Protein AF-A0A1Y2T622-F1 (afdb_monomer_lite)

Foldseek 3Di:
DDDPPPPPVVVVVVVVVVVVVVVVVCCVVPVLLPDPVSVVVNVVCCVVCCVPPVPDRHD

Organism: Symbiobacterium thermophilum (NCBI:txid2734)

pLDDT: mean 78.09, std 17.18, range [45.38, 95.75]

Sequence (59 aa):
MPDLKVANPIADLAILERARAEAMRLVEEDPHLRLPEHQALRQAVKERLGEQFGFILVS

Structure (mmCIF, N/CA/C/O backbone):
data_AF-A0A1Y2T622-F1
#
_entry.id   AF-A0A1Y2T622-F1
#
loop_
_atom_site.group_PDB
_atom_site.id
_atom_site.type_symbol
_atom_site.label_atom_id
_atom_site.label_alt_id
_atom_site.label_comp_id
_atom_site.label_asym_id
_atom_site.label_entity_id
_atom_site.label_seq_id
_atom_site.pdbx_PDB_ins_code
_atom_site.Cartn_x
_atom_site.Cartn_y
_atom_site.Cartn_z
_atom_site.occupancy
_atom_site.B_iso_or_equiv
_atom_site.auth_seq_id
_atom_site.auth_comp_id
_atom_site.auth_asym_id
_atom_site.auth_atom_id
_atom_site.pdbx_PDB_model_num
ATOM 1 N N . MET A 1 1 ? 23.737 18.654 -18.648 1.00 47.88 1 MET A N 1
ATOM 2 C CA . MET A 1 1 ? 22.260 18.681 -18.739 1.00 47.88 1 MET A CA 1
ATOM 3 C C . MET A 1 1 ? 21.757 17.491 -17.938 1.00 47.88 1 MET A C 1
ATOM 5 O O . MET A 1 1 ? 22.389 16.451 -18.072 1.00 47.88 1 MET A O 1
ATOM 9 N N . PRO A 1 2 ? 20.760 17.616 -17.046 1.00 56.00 2 PRO A N 1
ATOM 10 C CA . PRO A 1 2 ? 20.282 16.461 -16.298 1.00 56.00 2 PRO A CA 1
ATOM 11 C C . PRO A 1 2 ? 19.477 15.573 -17.247 1.00 56.00 2 PRO A C 1
ATOM 13 O O . PRO A 1 2 ? 18.509 16.031 -17.854 1.00 56.00 2 PRO A O 1
ATOM 16 N N . ASP A 1 3 ? 19.906 14.324 -17.403 1.00 51.28 3 ASP A N 1
ATOM 17 C CA . ASP A 1 3 ? 19.178 13.332 -18.181 1.00 51.28 3 ASP A CA 1
ATOM 18 C C . ASP A 1 3 ? 17.823 13.093 -17.512 1.00 51.28 3 ASP A C 1
ATOM 20 O O . ASP A 1 3 ? 17.734 12.552 -16.405 1.00 51.28 3 ASP A O 1
ATOM 24 N N . LEU A 1 4 ? 16.752 13.525 -18.178 1.00 52.22 4 LEU A N 1
ATOM 25 C CA . LEU A 1 4 ? 15.398 13.082 -17.880 1.00 52.22 4 LEU A CA 1
ATOM 26 C C . LEU A 1 4 ? 15.382 11.558 -18.044 1.00 52.22 4 LEU A C 1
ATOM 28 O O . LEU A 1 4 ? 15.257 11.045 -19.155 1.00 52.22 4 LEU A O 1
ATOM 32 N N . LYS A 1 5 ? 15.526 10.820 -16.937 1.00 60.09 5 LYS A N 1
ATOM 33 C CA . LYS A 1 5 ? 15.177 9.400 -16.888 1.00 60.09 5 LYS A CA 1
ATOM 34 C C . LYS A 1 5 ? 13.672 9.318 -17.104 1.00 60.09 5 LYS A C 1
ATOM 36 O O . LYS A 1 5 ? 12.902 9.428 -16.155 1.00 60.09 5 LYS A O 1
ATOM 41 N N . VAL A 1 6 ? 13.258 9.193 -18.362 1.00 59.69 6 VAL A N 1
ATOM 42 C CA . VAL A 1 6 ? 11.885 8.843 -18.719 1.00 59.69 6 VAL A CA 1
ATOM 43 C C . VAL A 1 6 ? 11.640 7.479 -18.083 1.00 59.69 6 VAL A C 1
ATOM 45 O O . VAL A 1 6 ? 12.176 6.473 -18.546 1.00 59.69 6 VAL A O 1
ATOM 48 N N . ALA A 1 7 ? 10.930 7.466 -16.952 1.00 60.94 7 ALA A N 1
ATOM 49 C CA . ALA A 1 7 ? 10.477 6.237 -16.318 1.00 60.94 7 ALA A CA 1
ATOM 50 C C . ALA A 1 7 ? 9.744 5.429 -17.395 1.00 60.94 7 ALA A C 1
ATOM 52 O O . ALA A 1 7 ? 8.922 5.994 -18.118 1.00 60.94 7 ALA A O 1
ATOM 53 N N . ASN A 1 8 ? 10.148 4.174 -17.613 1.00 64.94 8 ASN A N 1
ATOM 54 C CA . ASN A 1 8 ? 9.597 3.366 -18.692 1.00 64.94 8 ASN A CA 1
ATOM 55 C C . ASN A 1 8 ? 8.147 3.020 -18.314 1.00 64.94 8 ASN A C 1
ATOM 57 O O . ASN A 1 8 ? 7.945 2.111 -17.506 1.00 64.94 8 ASN A O 1
ATOM 61 N N . PRO A 1 9 ? 7.138 3.678 -18.914 1.00 60.62 9 PRO A N 1
ATOM 62 C CA . PRO A 1 9 ? 5.760 3.579 -18.445 1.00 60.62 9 PRO A CA 1
ATOM 63 C C . PRO A 1 9 ? 5.199 2.160 -18.599 1.00 60.62 9 PRO A C 1
ATOM 65 O O . PRO A 1 9 ? 4.282 1.776 -17.882 1.00 60.62 9 PRO A O 1
ATOM 68 N N . ILE A 1 10 ? 5.768 1.365 -19.514 1.00 61.78 10 ILE A N 1
ATOM 69 C CA . ILE A 1 10 ? 5.398 -0.037 -19.731 1.00 61.78 10 ILE A CA 1
ATOM 70 C C . ILE A 1 10 ? 5.970 -0.931 -18.620 1.00 61.78 10 ILE A C 1
ATOM 72 O O . ILE A 1 10 ? 5.282 -1.831 -18.146 1.00 61.78 10 ILE A O 1
ATOM 76 N N . ALA A 1 11 ? 7.207 -0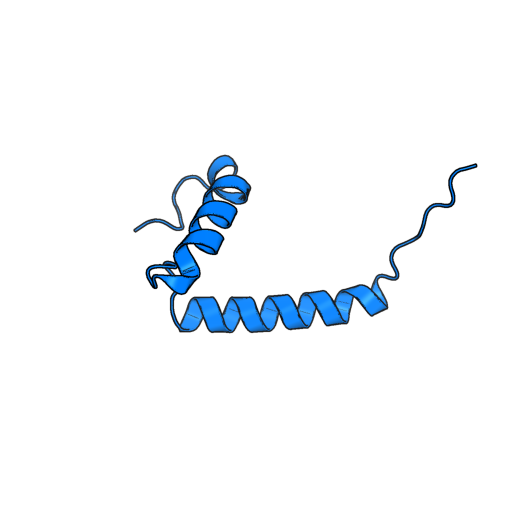.684 -18.176 1.00 65.81 11 ALA A N 1
ATOM 77 C CA . ALA A 1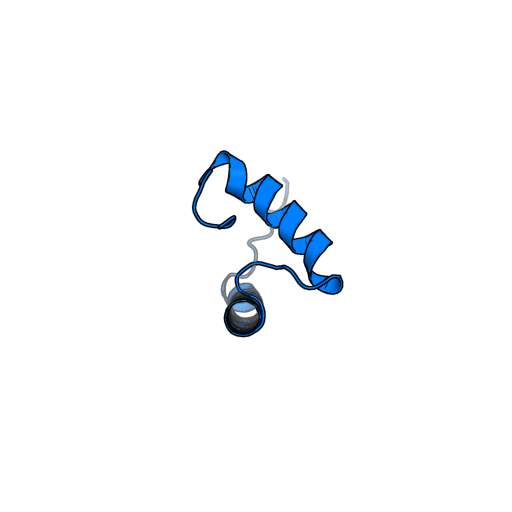 11 ? 7.801 -1.426 -17.060 1.00 65.81 11 ALA A CA 1
ATOM 78 C C . ALA A 1 11 ? 7.114 -1.082 -15.727 1.00 65.81 11 ALA A C 1
ATOM 80 O O . ALA A 1 11 ? 6.888 -1.962 -14.895 1.00 65.81 11 ALA A O 1
ATOM 81 N N . ASP A 1 12 ? 6.727 0.183 -15.560 1.00 69.62 12 ASP A N 1
ATOM 82 C CA . ASP A 1 12 ? 6.028 0.664 -14.369 1.00 69.62 12 ASP A CA 1
ATOM 83 C C . ASP A 1 12 ? 4.584 0.148 -14.297 1.00 69.62 12 ASP A C 1
ATOM 85 O O . ASP A 1 12 ? 4.064 -0.073 -13.201 1.00 69.62 12 ASP A O 1
ATOM 89 N N . LEU A 1 13 ? 3.949 -0.132 -15.443 1.00 83.06 13 LEU A N 1
ATOM 90 C CA . LEU A 1 13 ? 2.589 -0.668 -15.489 1.00 83.06 13 LEU A CA 1
ATOM 91 C C . LEU A 1 13 ? 2.468 -1.991 -14.725 1.00 83.06 13 LEU A C 1
ATOM 93 O O . LEU A 1 13 ? 1.567 -2.135 -13.906 1.00 83.06 13 LEU A O 1
ATOM 97 N N . ALA A 1 14 ? 3.405 -2.923 -14.914 1.00 86.62 14 ALA A N 1
ATOM 98 C CA . ALA A 1 14 ? 3.373 -4.213 -14.224 1.00 86.62 14 ALA A CA 1
ATOM 99 C C . ALA A 1 14 ? 3.495 -4.067 -12.695 1.00 86.62 14 ALA A C 1
ATOM 101 O O . ALA A 1 14 ? 2.902 -4.832 -11.932 1.00 86.62 14 ALA A O 1
ATOM 102 N N . ILE A 1 15 ? 4.257 -3.073 -12.226 1.00 87.62 15 ILE A N 1
ATOM 103 C CA . ILE A 1 15 ? 4.377 -2.763 -10.796 1.00 87.62 15 ILE A CA 1
ATOM 104 C C . ILE A 1 15 ? 3.055 -2.191 -10.278 1.00 87.62 15 ILE A C 1
ATOM 106 O O . ILE A 1 15 ? 2.575 -2.617 -9.227 1.00 87.62 15 ILE A O 1
ATOM 110 N N . LEU A 1 16 ? 2.447 -1.269 -11.025 1.00 87.38 16 LEU A N 1
ATOM 111 C CA . LEU A 1 16 ? 1.169 -0.657 -10.666 1.00 87.38 16 LEU A CA 1
ATOM 112 C C . LEU A 1 16 ? 0.018 -1.667 -10.659 1.00 87.38 16 LEU A C 1
ATOM 114 O O . LEU A 1 16 ? -0.807 -1.630 -9.751 1.00 87.38 16 LEU A O 1
ATOM 118 N N . GLU A 1 17 ? -0.032 -2.592 -11.616 1.00 92.81 17 GLU A N 1
ATOM 119 C CA . GLU A 1 17 ? -1.041 -3.656 -11.655 1.00 92.81 17 GLU A CA 1
ATOM 120 C C . GLU A 1 17 ? -0.926 -4.584 -10.449 1.00 92.81 17 GLU A C 1
ATOM 122 O O . GLU A 1 17 ? -1.930 -4.891 -9.805 1.00 92.81 17 GLU A O 1
ATOM 127 N N . ARG A 1 18 ? 0.300 -4.974 -10.084 1.00 92.56 18 ARG A N 1
ATOM 128 C CA . ARG A 1 18 ? 0.545 -5.782 -8.884 1.00 92.56 18 ARG A CA 1
ATOM 129 C C . ARG A 1 18 ? 0.154 -5.038 -7.613 1.00 92.56 18 ARG A C 1
ATOM 131 O O . ARG A 1 18 ? -0.527 -5.608 -6.767 1.00 92.56 18 ARG A O 1
ATOM 138 N N . ALA A 1 19 ? 0.547 -3.771 -7.494 1.00 91.44 19 ALA A N 1
ATOM 139 C CA . ALA A 1 19 ? 0.167 -2.937 -6.358 1.00 91.44 19 ALA A CA 1
ATOM 140 C C . ALA A 1 19 ? -1.359 -2.782 -6.261 1.00 91.44 19 ALA A C 1
ATOM 142 O O . ALA A 1 19 ? -1.918 -2.860 -5.171 1.00 91.44 19 ALA A O 1
ATOM 143 N N . ARG A 1 20 ? -2.044 -2.618 -7.400 1.00 92.00 20 ARG A N 1
ATOM 144 C CA . ARG A 1 20 ? -3.506 -2.540 -7.463 1.00 92.00 20 ARG A CA 1
ATOM 145 C C . ARG A 1 20 ? -4.159 -3.845 -7.026 1.00 92.00 20 ARG A C 1
ATOM 147 O O . ARG A 1 20 ? -5.090 -3.795 -6.233 1.00 92.00 20 ARG A O 1
ATOM 154 N N . ALA A 1 21 ? -3.691 -4.984 -7.531 1.00 95.75 21 ALA A N 1
ATOM 155 C CA . ALA A 1 21 ? -4.228 -6.289 -7.160 1.00 95.75 21 ALA A CA 1
ATOM 156 C C . ALA A 1 21 ? -4.101 -6.533 -5.649 1.00 95.75 21 ALA A C 1
ATOM 158 O O . ALA A 1 21 ? -5.071 -6.932 -5.011 1.00 95.75 21 ALA A O 1
ATOM 159 N N . GLU A 1 22 ? -2.944 -6.209 -5.068 1.00 94.31 22 GLU A N 1
ATOM 160 C CA . GLU A 1 22 ? -2.727 -6.333 -3.625 1.00 94.31 22 GLU A CA 1
ATOM 161 C C . GLU A 1 22 ? -3.614 -5.376 -2.822 1.00 94.31 22 GLU A C 1
ATOM 163 O O . GLU A 1 22 ? -4.223 -5.772 -1.833 1.00 94.31 22 GLU A O 1
ATOM 168 N N . ALA A 1 23 ? -3.766 -4.133 -3.286 1.00 92.50 23 ALA A N 1
ATOM 169 C CA . ALA A 1 23 ? -4.677 -3.183 -2.662 1.00 92.50 23 ALA A CA 1
ATOM 170 C C . ALA A 1 23 ? -6.139 -3.663 -2.705 1.00 92.50 23 ALA A C 1
ATOM 172 O O . ALA A 1 23 ? -6.863 -3.458 -1.737 1.00 92.50 23 ALA A O 1
ATOM 173 N N . MET A 1 24 ? -6.580 -4.317 -3.789 1.00 94.25 24 MET A N 1
ATOM 174 C CA . MET A 1 24 ? -7.935 -4.881 -3.858 1.00 94.25 24 MET A CA 1
ATOM 175 C C . MET A 1 24 ? -8.130 -6.002 -2.840 1.00 94.25 24 MET A C 1
ATOM 177 O O . MET A 1 24 ? -9.111 -5.975 -2.104 1.00 94.25 24 MET A O 1
ATOM 181 N N . ARG A 1 25 ? -7.168 -6.925 -2.734 1.00 95.31 25 ARG A N 1
ATOM 182 C CA . ARG A 1 25 ? -7.211 -8.004 -1.737 1.00 95.31 25 ARG A CA 1
ATOM 183 C C . ARG A 1 25 ? -7.261 -7.466 -0.313 1.00 95.31 25 ARG A C 1
ATOM 185 O O . ARG A 1 25 ? -8.098 -7.883 0.476 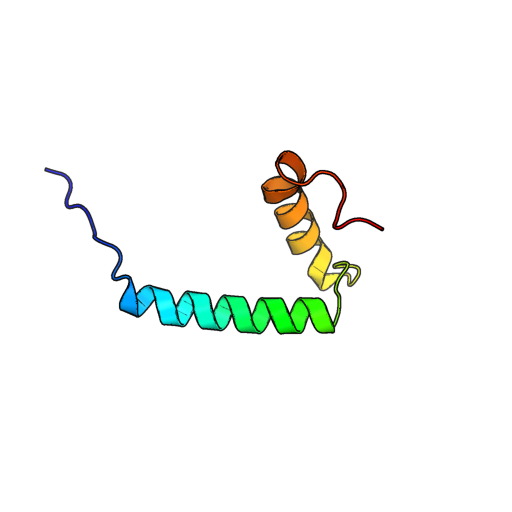1.00 95.31 25 ARG A O 1
ATOM 192 N N . LEU A 1 26 ? -6.418 -6.484 -0.013 1.00 93.38 26 LEU A N 1
ATOM 193 C CA . LEU A 1 26 ? -6.405 -5.823 1.285 1.00 93.38 26 LEU A CA 1
ATOM 194 C C . LEU A 1 26 ? -7.755 -5.170 1.617 1.00 93.38 26 LEU A C 1
ATOM 196 O O . LEU A 1 26 ? -8.199 -5.236 2.757 1.00 93.38 26 LEU A O 1
ATOM 200 N N . VAL A 1 27 ? -8.414 -4.543 0.638 1.00 91.00 27 VAL A N 1
ATOM 201 C CA . VAL A 1 27 ? -9.740 -3.937 0.833 1.00 91.00 27 VAL A CA 1
ATOM 202 C C . VAL A 1 27 ? -10.822 -4.997 1.050 1.00 91.00 27 VAL A C 1
ATOM 204 O O . VAL A 1 27 ? -11.751 -4.756 1.813 1.00 91.00 27 VAL A O 1
ATOM 207 N N . GLU A 1 28 ? -10.724 -6.159 0.409 1.00 93.19 28 GLU A N 1
ATOM 208 C CA . GLU A 1 28 ? -11.646 -7.277 0.644 1.00 93.19 28 GLU A CA 1
ATOM 209 C C . GLU A 1 28 ? -11.462 -7.892 2.040 1.00 93.19 28 GLU A C 1
ATOM 211 O O . GLU A 1 28 ? -12.446 -8.228 2.699 1.00 93.19 28 GLU A O 1
ATOM 216 N N . GLU A 1 29 ? -10.216 -8.017 2.500 1.00 94.25 29 GLU A N 1
ATOM 217 C CA . GLU A 1 29 ? -9.865 -8.662 3.770 1.00 94.25 29 GLU A CA 1
ATOM 218 C C . GLU A 1 29 ? -10.018 -7.720 4.983 1.00 94.25 29 GLU A C 1
ATOM 220 O O . GLU A 1 29 ? -10.568 -8.112 6.014 1.00 94.25 29 GLU A O 1
ATOM 225 N N . ASP A 1 30 ? -9.563 -6.470 4.876 1.00 93.44 30 ASP A N 1
ATOM 226 C CA . ASP A 1 30 ? -9.596 -5.465 5.946 1.00 93.44 30 ASP A CA 1
ATOM 227 C C . ASP A 1 30 ? -9.826 -4.045 5.382 1.00 93.44 30 ASP A C 1
ATOM 229 O O . ASP A 1 30 ? -8.924 -3.196 5.388 1.00 93.44 30 ASP A O 1
ATOM 233 N N . PRO A 1 31 ? -11.057 -3.733 4.931 1.00 89.44 31 PRO A N 1
ATOM 234 C CA . PRO A 1 31 ? -11.384 -2.462 4.273 1.00 89.44 31 PRO A CA 1
ATOM 235 C C . PRO A 1 31 ? -11.130 -1.226 5.144 1.00 89.44 31 PRO A C 1
ATOM 237 O O . PRO A 1 31 ? -10.966 -0.119 4.634 1.00 89.44 31 PRO A O 1
ATOM 240 N N . HIS A 1 32 ? -11.101 -1.400 6.466 1.00 88.44 32 HIS A N 1
ATOM 241 C CA . HIS A 1 32 ? -10.914 -0.317 7.428 1.00 88.44 32 HIS A CA 1
ATOM 242 C C . HIS A 1 32 ? -9.503 -0.281 8.031 1.00 88.44 32 HIS A C 1
ATOM 244 O O . HIS A 1 32 ? -9.254 0.537 8.928 1.00 88.44 32 HIS A O 1
ATOM 250 N N . LEU A 1 33 ? -8.597 -1.154 7.573 1.00 91.06 33 LEU A N 1
ATOM 251 C CA . LEU A 1 33 ? -7.225 -1.278 8.069 1.00 91.06 33 LEU A CA 1
ATOM 252 C C . LEU A 1 33 ? -7.192 -1.360 9.609 1.00 91.06 33 LEU A C 1
ATOM 254 O O . LEU A 1 33 ? -6.522 -0.570 10.283 1.00 91.06 33 LEU A O 1
ATOM 258 N N . ARG A 1 34 ? -8.044 -2.214 10.190 1.00 90.50 34 ARG A N 1
ATOM 259 C CA . ARG A 1 34 ? -8.204 -2.391 11.643 1.00 90.50 34 ARG A CA 1
ATOM 260 C C . ARG A 1 34 ? -7.238 -3.423 12.211 1.00 90.50 34 ARG A C 1
ATOM 262 O O . ARG A 1 34 ? -6.961 -3.360 13.410 1.00 90.50 34 ARG A O 1
ATOM 269 N N . LEU A 1 35 ? -6.714 -4.327 11.386 1.00 93.56 35 LEU A N 1
ATOM 270 C CA . LEU A 1 35 ? -5.739 -5.312 11.828 1.00 93.56 35 LEU A CA 1
ATOM 271 C C . LEU A 1 35 ? -4.458 -4.629 12.351 1.00 93.56 35 LEU A C 1
ATOM 273 O O . LEU A 1 35 ? -4.066 -3.577 11.828 1.00 93.56 35 LEU A O 1
ATOM 277 N N . PRO A 1 36 ? -3.810 -5.172 13.402 1.00 93.94 36 PRO A N 1
ATOM 278 C CA . PRO A 1 36 ? -2.590 -4.595 13.972 1.00 93.94 36 PRO A CA 1
ATOM 279 C C . PRO A 1 36 ? -1.481 -4.356 12.937 1.00 93.94 36 PRO A C 1
ATOM 281 O O . PRO A 1 36 ? -0.827 -3.314 12.952 1.00 93.94 36 PRO A O 1
ATOM 284 N N . GLU A 1 37 ? -1.314 -5.284 11.999 1.00 95.00 37 GLU A N 1
ATOM 285 C CA . GLU A 1 37 ? -0.349 -5.229 10.901 1.00 95.00 37 GLU A CA 1
ATOM 286 C C . GLU A 1 37 ? -0.627 -4.095 9.898 1.00 95.00 37 GLU A C 1
ATOM 288 O O . GLU A 1 37 ? 0.299 -3.591 9.263 1.00 95.00 37 GLU A O 1
ATOM 293 N N . HIS A 1 38 ? -1.874 -3.626 9.793 1.00 94.56 38 HIS A N 1
ATOM 294 C CA . HIS A 1 38 ? -2.283 -2.593 8.837 1.00 94.56 38 HIS A CA 1
ATOM 295 C C . HIS A 1 38 ? -2.260 -1.170 9.410 1.00 94.56 38 HIS A C 1
ATOM 297 O O . HIS A 1 38 ? -2.490 -0.207 8.675 1.00 94.56 38 HIS A O 1
ATOM 303 N N . GLN A 1 39 ? -1.938 -0.991 10.695 1.00 92.56 39 GLN A N 1
ATOM 304 C CA . GLN A 1 39 ? -1.977 0.325 11.349 1.00 92.56 39 GLN A CA 1
ATOM 305 C C . GLN A 1 39 ? -1.014 1.341 10.719 1.00 92.56 39 GLN A C 1
ATOM 307 O O . GLN A 1 39 ? -1.373 2.507 10.538 1.00 92.56 39 GLN A O 1
ATOM 312 N N . ALA A 1 40 ? 0.186 0.905 10.323 1.00 93.94 40 ALA A N 1
ATOM 313 C CA . ALA A 1 40 ? 1.153 1.773 9.649 1.00 93.94 40 ALA A CA 1
ATOM 314 C C . ALA A 1 40 ? 0.632 2.252 8.283 1.00 93.94 40 ALA A C 1
ATOM 316 O O . ALA A 1 40 ? 0.734 3.433 7.948 1.00 93.94 40 ALA A O 1
ATOM 317 N N . LEU A 1 41 ? 0.008 1.351 7.518 1.00 91.56 41 LEU A N 1
ATOM 318 C CA . LEU A 1 41 ? -0.604 1.687 6.236 1.00 91.56 41 LEU A CA 1
ATOM 319 C C . LEU A 1 41 ? -1.805 2.617 6.421 1.00 91.56 41 LEU A C 1
ATOM 321 O O . LEU A 1 41 ? -1.935 3.599 5.694 1.00 91.56 41 LEU A O 1
ATOM 325 N N . ARG A 1 42 ? -2.641 2.370 7.434 1.00 90.19 42 ARG A N 1
ATOM 326 C CA . ARG A 1 42 ? -3.762 3.246 7.788 1.00 90.19 42 ARG A CA 1
ATOM 327 C C . ARG A 1 42 ? -3.304 4.671 8.062 1.00 90.19 42 ARG A C 1
ATOM 329 O O . ARG A 1 42 ? -3.953 5.614 7.613 1.00 90.19 42 ARG A O 1
ATOM 336 N N . GLN A 1 43 ? -2.206 4.827 8.793 1.00 90.44 43 GLN A N 1
ATOM 337 C CA . GLN A 1 43 ? -1.643 6.136 9.091 1.00 90.44 43 GLN A CA 1
ATOM 338 C C . GLN A 1 43 ? -1.128 6.822 7.819 1.00 90.44 43 GLN A C 1
ATOM 340 O O . GLN A 1 43 ? -1.518 7.953 7.545 1.00 90.44 43 GLN A O 1
ATOM 345 N N . ALA A 1 44 ? -0.367 6.112 6.983 1.00 90.19 44 ALA A N 1
ATOM 346 C CA . ALA A 1 44 ? 0.124 6.649 5.714 1.00 90.19 44 ALA A CA 1
ATOM 347 C C . ALA A 1 44 ? -1.015 7.053 4.757 1.00 90.19 44 ALA A C 1
ATOM 349 O O . ALA A 1 44 ? -0.936 8.081 4.084 1.00 90.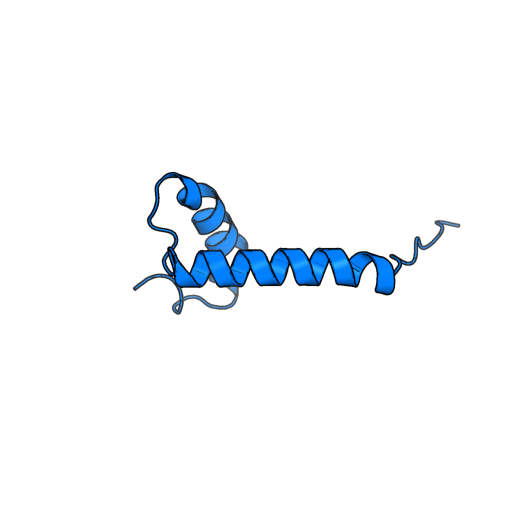19 44 ALA A O 1
ATOM 350 N N . VAL A 1 45 ? -2.094 6.266 4.706 1.00 87.88 45 VAL A N 1
ATOM 351 C CA . VAL A 1 45 ? -3.300 6.583 3.929 1.00 87.88 45 VAL A CA 1
ATOM 352 C C . VAL A 1 45 ? -3.972 7.841 4.475 1.00 87.88 45 VAL A C 1
ATOM 354 O O . VAL A 1 45 ? -4.288 8.736 3.698 1.00 87.88 45 VAL A O 1
ATOM 357 N N . LYS A 1 46 ? -4.143 7.965 5.796 1.00 85.69 46 LYS A N 1
ATOM 358 C CA . LYS A 1 46 ? -4.701 9.178 6.416 1.00 85.69 46 LYS A CA 1
ATOM 359 C C . LYS A 1 46 ? -3.857 10.418 6.139 1.00 85.69 46 LYS A C 1
ATOM 361 O O . LYS A 1 46 ? -4.419 11.461 5.846 1.00 85.69 46 LYS A O 1
ATOM 366 N N . GLU A 1 47 ? -2.538 10.315 6.206 1.00 87.69 47 GLU A N 1
ATOM 367 C CA . GLU A 1 47 ? -1.645 11.453 5.964 1.00 87.69 47 GLU A CA 1
ATOM 368 C C . GLU A 1 47 ? -1.675 11.902 4.501 1.00 87.69 47 GLU A C 1
ATOM 370 O O . GLU A 1 47 ? -1.714 13.093 4.222 1.00 87.69 47 GLU A O 1
ATOM 375 N N . ARG A 1 48 ? -1.698 10.955 3.556 1.00 84.00 48 ARG A N 1
ATOM 376 C CA . ARG A 1 48 ? -1.645 11.267 2.119 1.00 84.00 48 ARG A CA 1
ATOM 377 C C . ARG A 1 48 ? -2.999 11.613 1.511 1.00 84.00 48 ARG A C 1
ATOM 379 O O . ARG A 1 48 ? -3.057 12.401 0.576 1.00 84.00 48 ARG A O 1
ATOM 386 N N . LEU A 1 49 ? -4.071 10.978 1.985 1.00 75.94 49 LEU A N 1
ATOM 387 C CA . LEU A 1 49 ? -5.418 11.099 1.416 1.00 75.94 49 LEU A CA 1
ATOM 388 C C . LEU A 1 49 ? -6.395 11.816 2.348 1.00 75.94 49 LEU A C 1
ATOM 390 O O . LEU A 1 49 ? -7.404 12.319 1.867 1.00 75.94 49 LEU A O 1
ATOM 394 N N . GLY A 1 50 ? -6.129 11.896 3.652 1.00 65.19 50 GLY A N 1
ATOM 395 C CA . GLY A 1 50 ? -7.003 12.583 4.609 1.00 65.19 50 GLY A CA 1
ATOM 396 C C . GLY A 1 50 ? -7.085 14.094 4.385 1.00 65.19 50 GLY A C 1
ATOM 397 O O . GLY A 1 50 ? -8.137 14.669 4.649 1.00 6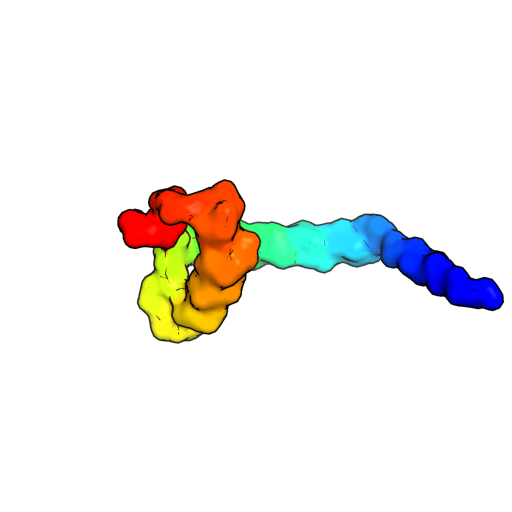5.19 50 GLY A O 1
ATOM 398 N N . GLU A 1 51 ? -6.051 14.722 3.812 1.00 59.47 51 GLU A N 1
ATOM 399 C CA . GLU A 1 51 ? -6.123 16.123 3.360 1.00 59.47 51 GLU A CA 1
ATOM 400 C C . GLU A 1 51 ? -7.058 16.305 2.150 1.00 59.47 51 GLU A C 1
ATOM 402 O O . GLU A 1 51 ? -7.647 17.370 1.975 1.00 59.47 51 GLU A O 1
ATOM 407 N N . GLN A 1 52 ? -7.240 15.262 1.333 1.00 56.53 52 GLN A N 1
ATOM 408 C CA . GLN A 1 52 ? -7.976 15.325 0.066 1.00 56.53 52 GLN A CA 1
ATOM 409 C C . GLN A 1 52 ? -9.389 14.701 0.148 1.00 56.53 52 GLN A C 1
ATOM 411 O O . GLN A 1 52 ? -10.270 15.057 -0.632 1.00 56.53 52 GLN A O 1
ATOM 416 N N . PHE A 1 53 ? -9.634 13.804 1.111 1.00 55.06 53 PHE A N 1
ATOM 417 C CA . PHE A 1 53 ? -10.861 13.007 1.257 1.00 55.06 53 PHE A CA 1
ATOM 418 C C . PHE A 1 53 ? -11.223 12.802 2.736 1.00 55.06 53 PHE A C 1
ATOM 420 O O . PHE A 1 53 ? -11.287 11.673 3.223 1.00 55.06 53 PHE A O 1
ATOM 427 N N . GLY A 1 54 ? -11.451 13.888 3.473 1.00 49.59 54 GLY A N 1
ATOM 428 C CA . GLY A 1 54 ? -11.539 13.901 4.940 1.00 49.59 54 GLY A CA 1
ATOM 429 C C . GLY A 1 54 ? -12.570 12.997 5.644 1.00 49.59 54 GLY A C 1
ATOM 430 O O . GLY A 1 54 ? -12.653 13.084 6.862 1.00 49.59 54 GLY A O 1
ATOM 431 N N . PHE A 1 55 ? -13.350 12.140 4.969 1.00 51.81 55 PHE A N 1
ATOM 432 C CA . PHE A 1 55 ? -14.442 11.406 5.633 1.00 51.81 55 PHE A CA 1
ATOM 433 C C . PHE A 1 55 ? -14.759 9.969 5.178 1.00 51.81 55 PHE A C 1
ATOM 435 O O . PHE A 1 55 ? -15.509 9.297 5.879 1.00 51.81 55 PHE A O 1
ATOM 442 N N . ILE A 1 56 ? -14.215 9.438 4.077 1.00 56.81 56 ILE A N 1
ATOM 443 C CA . ILE A 1 56 ? -14.744 8.165 3.523 1.00 56.81 56 ILE A CA 1
ATOM 444 C C . ILE A 1 56 ? -14.130 6.902 4.165 1.00 56.81 56 ILE A C 1
ATOM 446 O O . ILE A 1 56 ? -14.733 5.837 4.120 1.00 56.81 56 ILE A O 1
ATOM 450 N N . LEU A 1 57 ? -12.973 6.991 4.830 1.00 53.38 57 LEU A N 1
ATOM 451 C CA . LEU A 1 57 ? -12.210 5.800 5.251 1.00 53.38 57 LEU A CA 1
ATOM 452 C C . LEU A 1 57 ? -12.266 5.463 6.757 1.00 53.38 57 LEU A C 1
ATOM 454 O O . LEU A 1 57 ? -11.510 4.603 7.208 1.00 53.38 57 LEU A O 1
ATOM 458 N N . VAL A 1 58 ? -13.094 6.138 7.571 1.00 45.38 58 VAL A N 1
ATOM 459 C CA . VAL A 1 58 ? -12.985 6.046 9.051 1.00 45.38 58 VAL A CA 1
ATOM 460 C C . VAL A 1 58 ? -14.259 5.608 9.795 1.00 45.38 58 VAL A C 1
ATOM 462 O O . VAL A 1 58 ? -14.219 5.531 1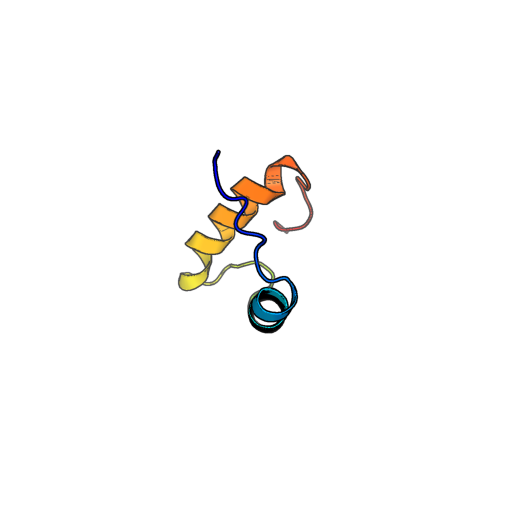1.017 1.00 45.38 58 VAL A O 1
ATOM 465 N N . SER A 1 59 ? -15.359 5.246 9.130 1.00 45.91 59 SER A N 1
ATOM 466 C CA . SER A 1 59 ? -16.518 4.639 9.829 1.00 45.91 59 SER A CA 1
ATOM 467 C C . SER A 1 59 ? -16.506 3.123 9.706 1.00 45.91 59 SER A C 1
ATOM 469 O O . SER A 1 59 ? -16.553 2.662 8.552 1.00 45.91 59 SER A O 1
#

Secondary structure (DSSP, 8-state):
--------HHHHHHHHHHHHHHHHHHHHH-TT--SGGGHHHHHHHHHHHTTT-TTTT--

InterPro domains:
  IPR045562 ATP-dependent DNA helicase RecG, domain 3, C-terminal [PF19833] (3-47)

Radius of gyration: 15.52 Å; chains: 1; bounding box: 39×27×34 Å